Protein AF-A0A929F8U0-F1 (afdb_monomer_lite)

Structure (mmCIF, N/CA/C/O backbone):
data_AF-A0A929F8U0-F1
#
_entry.id   AF-A0A929F8U0-F1
#
loop_
_atom_site.group_PDB
_atom_site.id
_atom_site.type_symbol
_atom_site.label_atom_id
_atom_site.label_alt_id
_atom_site.label_comp_id
_atom_site.label_asym_id
_atom_site.label_entity_id
_atom_site.label_seq_id
_atom_site.pdbx_PDB_ins_code
_atom_site.Cartn_x
_atom_site.Cartn_y
_atom_site.Cartn_z
_atom_site.occupancy
_atom_site.B_iso_or_equiv
_atom_site.auth_seq_id
_atom_site.auth_comp_id
_atom_site.auth_asym_id
_atom_site.auth_atom_id
_atom_site.pdbx_PDB_model_num
ATOM 1 N N . MET A 1 1 ? 1.590 11.648 -5.388 1.00 62.03 1 MET A N 1
ATOM 2 C CA . MET A 1 1 ? 0.189 11.588 -5.877 1.00 62.03 1 MET A CA 1
ATOM 3 C C . MET A 1 1 ? -0.260 10.125 -5.863 1.00 62.03 1 MET A C 1
ATOM 5 O O . MET A 1 1 ? 0.073 9.395 -6.784 1.00 62.03 1 MET A O 1
ATOM 9 N N . HIS A 1 2 ? -0.928 9.664 -4.799 1.00 80.62 2 HIS A N 1
ATOM 10 C CA . HIS A 1 2 ? -1.254 8.234 -4.595 1.00 80.62 2 HIS A CA 1
ATOM 11 C C . HIS A 1 2 ? -2.750 7.966 -4.348 1.00 80.62 2 HIS A C 1
ATOM 13 O O . HIS A 1 2 ? -3.191 6.823 -4.285 1.00 80.62 2 HIS A O 1
ATOM 19 N N . THR A 1 3 ? -3.547 9.028 -4.246 1.00 69.00 3 THR A N 1
ATOM 20 C CA . THR A 1 3 ? -4.923 9.022 -3.733 1.00 69.00 3 THR A CA 1
ATOM 21 C C . THR A 1 3 ? -5.922 8.251 -4.597 1.00 69.00 3 THR A C 1
ATOM 23 O O . THR A 1 3 ? -6.995 7.887 -4.130 1.00 69.00 3 THR A O 1
ATOM 26 N N . PHE A 1 4 ? -5.598 8.011 -5.866 1.00 78.19 4 PHE A N 1
ATOM 27 C CA . PHE A 1 4 ? -6.539 7.429 -6.821 1.00 78.19 4 PHE A CA 1
ATOM 28 C C . PHE A 1 4 ? -6.452 5.903 -6.910 1.00 78.19 4 PHE A C 1
ATOM 30 O O . PHE A 1 4 ? -7.454 5.264 -7.218 1.00 78.19 4 PHE A O 1
ATOM 37 N N . PHE A 1 5 ? -5.307 5.312 -6.567 1.00 85.50 5 PHE A N 1
ATOM 38 C CA . PHE A 1 5 ? -5.024 3.897 -6.820 1.00 85.50 5 PHE A CA 1
ATOM 39 C C . PHE A 1 5 ? -4.433 3.147 -5.621 1.00 85.50 5 PHE A C 1
ATOM 41 O O . PHE A 1 5 ? -4.093 1.976 -5.751 1.00 85.50 5 PHE A O 1
ATOM 48 N N . LEU A 1 6 ? -4.310 3.784 -4.455 1.00 88.44 6 LEU A N 1
ATOM 49 C CA . LEU A 1 6 ? -4.025 3.100 -3.193 1.00 88.44 6 LEU A CA 1
ATOM 50 C C . LEU A 1 6 ? -5.274 3.115 -2.309 1.00 88.44 6 LEU A C 1
ATOM 52 O O . LEU A 1 6 ? -5.896 4.166 -2.145 1.00 88.44 6 LEU A O 1
ATOM 56 N N . ALA A 1 7 ? -5.620 1.968 -1.723 1.00 86.94 7 ALA A N 1
ATOM 57 C CA . ALA A 1 7 ? -6.501 1.934 -0.559 1.00 86.94 7 ALA A CA 1
ATOM 58 C C . ALA A 1 7 ? -5.809 2.593 0.647 1.00 86.94 7 ALA A C 1
ATOM 60 O O . ALA A 1 7 ? -4.576 2.567 0.742 1.00 86.94 7 ALA A O 1
ATOM 61 N N . CYS A 1 8 ? -6.581 3.167 1.572 1.00 82.94 8 CYS A N 1
ATOM 62 C CA . CYS A 1 8 ? -6.047 3.834 2.767 1.00 82.94 8 CYS A CA 1
ATOM 63 C C . CYS A 1 8 ? -5.134 2.891 3.569 1.00 82.94 8 CYS A C 1
ATOM 65 O O . CYS A 1 8 ? -4.041 3.252 4.006 1.00 82.94 8 CYS A O 1
ATOM 67 N N . GLU A 1 9 ? -5.553 1.639 3.674 1.00 87.00 9 GLU A N 1
ATOM 68 C CA . GLU A 1 9 ? -4.896 0.543 4.365 1.00 87.00 9 GLU A CA 1
ATOM 69 C C . GLU A 1 9 ? -3.527 0.223 3.772 1.00 87.00 9 GLU A C 1
ATOM 71 O O . GLU A 1 9 ? -2.636 -0.198 4.503 1.00 87.00 9 GLU A O 1
ATOM 76 N N . THR A 1 10 ? -3.305 0.482 2.480 1.00 88.75 10 THR A N 1
ATOM 77 C CA . THR A 1 10 ? -1.990 0.266 1.861 1.00 88.75 10 THR A CA 1
ATOM 78 C C . THR A 1 10 ? -0.916 1.128 2.513 1.00 88.75 10 THR A C 1
ATOM 80 O O . THR A 1 10 ? 0.195 0.656 2.724 1.00 88.75 10 THR A O 1
ATOM 83 N N . CYS A 1 11 ? -1.236 2.375 2.864 1.00 86.25 11 CYS A N 1
ATOM 84 C CA . CYS A 1 11 ? -0.278 3.271 3.508 1.00 86.25 11 CYS A CA 1
ATOM 85 C C . CYS A 1 11 ? -0.324 3.184 5.034 1.00 86.25 11 CYS A C 1
ATOM 87 O O . CYS A 1 11 ? 0.665 3.514 5.680 1.00 86.25 11 CYS A O 1
ATOM 89 N N . HIS A 1 12 ? -1.457 2.798 5.619 1.00 85.44 12 HIS A N 1
ATOM 90 C CA . HIS A 1 12 ? -1.657 2.887 7.064 1.00 85.44 12 HIS A CA 1
ATOM 91 C C . HIS A 1 12 ? -1.578 1.544 7.801 1.00 85.44 12 HIS A C 1
ATOM 93 O O . HIS A 1 12 ? -1.328 1.538 9.004 1.00 85.44 12 HIS A O 1
ATOM 99 N N . ILE A 1 13 ? -1.716 0.395 7.136 1.00 85.75 13 ILE A N 1
ATOM 100 C CA . ILE A 1 13 ? -1.347 -0.887 7.748 1.00 85.75 13 ILE A CA 1
ATOM 101 C C . ILE A 1 13 ? 0.173 -0.990 7.710 1.00 85.75 13 ILE A C 1
ATOM 103 O O . ILE A 1 13 ? 0.777 -0.818 6.659 1.00 85.75 13 ILE A O 1
ATOM 107 N N . ARG A 1 14 ? 0.795 -1.271 8.857 1.00 84.19 14 ARG A N 1
ATOM 108 C CA . ARG A 1 14 ? 2.231 -1.554 8.964 1.00 84.19 14 ARG A CA 1
ATOM 109 C C . ARG A 1 14 ? 2.414 -3.036 9.272 1.00 84.19 14 ARG A C 1
ATOM 111 O O . ARG A 1 14 ? 1.853 -3.523 10.252 1.00 84.19 14 ARG A O 1
ATOM 118 N N . LYS A 1 15 ? 3.207 -3.730 8.451 1.00 82.25 15 LYS A N 1
ATOM 119 C CA . LYS A 1 15 ? 3.572 -5.140 8.659 1.00 82.25 15 LYS A CA 1
ATOM 120 C C . LYS A 1 15 ? 4.247 -5.308 10.016 1.00 82.25 15 LYS A C 1
ATOM 122 O O . LYS A 1 15 ? 5.294 -4.704 10.253 1.00 82.25 15 LYS A O 1
ATOM 127 N N . LYS A 1 16 ? 3.663 -6.118 10.898 1.00 79.56 16 LYS A N 1
ATOM 128 C CA . LYS A 1 16 ? 4.345 -6.545 12.125 1.00 79.56 16 LYS A CA 1
ATOM 129 C C . LYS A 1 16 ? 5.299 -7.694 11.805 1.00 79.56 16 LYS A C 1
ATOM 131 O O . LYS A 1 16 ? 5.141 -8.395 10.807 1.00 79.56 16 LYS A O 1
ATOM 136 N N . GLU A 1 17 ? 6.306 -7.884 12.650 1.00 73.62 17 GLU A N 1
ATOM 137 C CA . GLU A 1 17 ? 7.252 -8.988 12.494 1.00 73.62 17 GLU A CA 1
ATOM 138 C C . GLU A 1 17 ? 6.509 -10.337 12.510 1.00 73.62 17 GLU A C 1
ATOM 140 O O . GLU A 1 17 ? 5.715 -10.604 13.412 1.00 73.62 17 GLU A O 1
ATOM 145 N N . GLY A 1 18 ? 6.737 -11.161 11.482 1.00 74.50 18 GLY A N 1
ATOM 146 C CA . GLY A 1 18 ? 6.064 -12.451 11.304 1.00 74.50 18 GLY A CA 1
ATOM 147 C C . GLY A 1 18 ? 4.708 -12.403 10.585 1.00 74.50 18 GLY A C 1
ATOM 148 O O . GLY A 1 18 ? 4.100 -13.456 10.410 1.00 74.50 18 GLY A O 1
ATOM 149 N N . GLU A 1 19 ? 4.227 -11.234 10.149 1.00 80.31 19 GLU A N 1
ATOM 150 C CA . GLU A 1 19 ? 3.021 -11.142 9.317 1.00 80.31 19 GLU A CA 1
ATOM 151 C C . GLU A 1 19 ? 3.340 -11.259 7.824 1.00 80.31 19 GLU A C 1
ATOM 153 O O . GLU A 1 19 ? 4.135 -10.487 7.286 1.00 80.31 19 GLU A O 1
ATOM 158 N N . ASP A 1 20 ? 2.641 -12.164 7.137 1.00 84.12 20 ASP A N 1
ATOM 159 C CA . ASP A 1 20 ? 2.697 -12.275 5.680 1.00 84.12 20 ASP A CA 1
ATOM 160 C C . ASP A 1 20 ? 1.586 -11.433 5.039 1.00 84.12 20 ASP A C 1
ATOM 162 O O . ASP A 1 20 ? 0.477 -11.899 4.777 1.00 84.12 20 ASP A O 1
ATOM 166 N N . ILE A 1 21 ? 1.853 -10.131 4.888 1.00 89.31 21 ILE A N 1
ATOM 167 C CA . ILE A 1 21 ? 0.976 -9.218 4.144 1.00 89.31 21 ILE A CA 1
ATOM 168 C C . ILE A 1 21 ? 1.579 -8.982 2.765 1.00 89.31 21 ILE A C 1
ATOM 170 O O . ILE A 1 21 ? 2.697 -8.462 2.629 1.00 89.31 21 ILE A O 1
ATOM 174 N N . THR A 1 22 ? 0.788 -9.273 1.740 1.00 91.44 22 THR A N 1
ATOM 175 C CA . THR A 1 22 ? 1.109 -8.954 0.349 1.00 91.44 22 THR A CA 1
ATOM 176 C C . THR A 1 22 ? 0.134 -7.918 -0.202 1.00 91.44 22 THR A C 1
ATOM 178 O O . THR A 1 22 ? -0.805 -7.507 0.474 1.00 91.44 22 THR A O 1
ATOM 181 N N . PHE A 1 23 ? 0.388 -7.435 -1.417 1.00 92.44 23 PHE A N 1
ATOM 182 C CA . PHE A 1 23 ? -0.429 -6.406 -2.058 1.00 92.44 23 PHE A CA 1
ATOM 183 C C . PHE A 1 23 ? -0.916 -6.895 -3.407 1.00 92.44 23 PHE A C 1
ATOM 185 O O . PHE A 1 23 ? -0.150 -7.489 -4.173 1.00 92.44 23 PHE A O 1
ATOM 192 N N . LYS A 1 24 ? -2.189 -6.634 -3.697 1.00 93.19 24 LYS A N 1
ATOM 193 C CA . LYS A 1 24 ? -2.830 -6.996 -4.960 1.00 93.19 24 LYS A CA 1
ATOM 194 C C . LYS A 1 24 ? -3.678 -5.844 -5.469 1.00 93.19 24 LYS A C 1
ATOM 196 O O . LYS A 1 24 ? -4.105 -4.986 -4.701 1.00 93.19 24 LYS A O 1
ATOM 201 N N . TRP A 1 25 ? -3.899 -5.842 -6.775 1.00 92.81 25 TRP A N 1
ATOM 202 C CA . TRP A 1 25 ? -4.818 -4.922 -7.418 1.00 92.81 25 TRP A CA 1
ATOM 203 C C . TRP A 1 25 ? -6.232 -5.479 -7.398 1.00 92.81 25 TRP A C 1
ATOM 205 O O . TRP A 1 25 ? -6.430 -6.644 -7.741 1.00 92.81 25 TRP A O 1
ATOM 215 N N . PHE A 1 26 ? -7.193 -4.628 -7.064 1.00 91.44 26 PHE A N 1
ATOM 216 C CA . PHE A 1 26 ? -8.617 -4.929 -7.101 1.00 91.44 26 PHE A CA 1
ATOM 217 C C . PHE A 1 26 ? -9.345 -3.888 -7.939 1.00 91.44 26 PHE A C 1
ATOM 219 O O . PHE A 1 26 ? -9.076 -2.697 -7.804 1.00 91.44 26 PHE A O 1
ATOM 226 N N . ASP A 1 27 ? -10.242 -4.334 -8.812 1.00 90.12 27 ASP A N 1
ATOM 227 C CA . ASP A 1 27 ? -11.077 -3.453 -9.628 1.00 90.12 27 ASP A CA 1
ATOM 228 C C . ASP A 1 27 ? -12.097 -2.718 -8.744 1.00 90.12 27 ASP A C 1
ATOM 230 O O . ASP A 1 27 ? -12.774 -3.326 -7.913 1.00 90.12 27 ASP A O 1
ATOM 234 N N . ASP A 1 28 ? -12.221 -1.404 -8.935 1.00 84.31 28 ASP A N 1
ATOM 235 C CA . ASP A 1 28 ? -13.030 -0.537 -8.068 1.00 84.31 28 ASP A CA 1
ATOM 236 C C . ASP A 1 28 ? -14.538 -0.830 -8.149 1.00 84.31 28 ASP A C 1
ATOM 238 O O . ASP A 1 28 ? -15.293 -0.437 -7.260 1.00 84.31 28 ASP A O 1
ATOM 242 N N . LYS A 1 29 ? -15.008 -1.471 -9.228 1.00 84.44 29 LYS A N 1
ATOM 243 C CA . LYS A 1 29 ? -16.438 -1.717 -9.468 1.00 84.44 29 LYS A CA 1
ATOM 244 C C . LYS A 1 29 ? -16.861 -3.116 -9.060 1.00 84.44 29 LYS A C 1
ATOM 246 O O . LYS A 1 29 ? -17.965 -3.296 -8.556 1.00 84.44 29 LYS A O 1
ATOM 251 N N . THR A 1 30 ? -16.021 -4.094 -9.363 1.00 86.00 30 THR A N 1
ATOM 252 C CA . THR A 1 30 ? -16.323 -5.519 -9.194 1.00 86.00 30 THR A CA 1
ATOM 253 C C . THR A 1 30 ? -15.747 -6.075 -7.902 1.00 86.00 30 THR A C 1
ATOM 255 O O . THR A 1 30 ? -16.323 -6.997 -7.338 1.00 86.00 30 THR A O 1
ATOM 258 N N . GLY A 1 31 ? -14.649 -5.498 -7.403 1.00 84.31 31 GLY A N 1
ATOM 259 C CA . GLY A 1 31 ? -13.906 -6.053 -6.278 1.00 84.31 31 GLY A CA 1
ATOM 260 C C . GLY A 1 31 ? -13.099 -7.301 -6.641 1.00 84.31 31 GLY A C 1
ATOM 261 O O . GLY A 1 31 ? -12.613 -7.970 -5.734 1.00 84.31 31 GLY A O 1
ATOM 262 N N . ASP A 1 32 ? -12.937 -7.603 -7.932 1.00 88.38 32 ASP A N 1
ATOM 263 C CA . ASP A 1 32 ? -12.161 -8.744 -8.415 1.00 88.38 32 ASP A CA 1
ATOM 264 C C . ASP A 1 32 ? -10.665 -8.416 -8.502 1.00 88.38 32 ASP A C 1
ATOM 266 O O . ASP A 1 32 ? -10.268 -7.276 -8.763 1.00 88.38 32 ASP A O 1
ATOM 270 N N . ILE A 1 33 ? -9.815 -9.437 -8.340 1.00 89.56 33 ILE A N 1
ATOM 271 C CA . ILE A 1 33 ? -8.361 -9.293 -8.488 1.00 89.56 33 ILE A CA 1
ATOM 272 C C . ILE A 1 33 ? -8.002 -9.019 -9.949 1.00 89.56 33 ILE A C 1
ATOM 274 O O . ILE A 1 33 ? -8.306 -9.802 -10.853 1.00 89.56 33 ILE A O 1
ATOM 278 N N . VAL A 1 34 ? -7.234 -7.956 -10.165 1.00 87.94 34 VAL A N 1
ATOM 279 C CA . VAL A 1 34 ? -6.734 -7.560 -11.480 1.00 87.94 34 VAL A CA 1
ATOM 280 C C . VAL A 1 34 ? -5.289 -8.028 -11.647 1.00 87.94 34 VAL A C 1
ATOM 282 O O . VAL A 1 34 ? -4.418 -7.725 -10.835 1.00 87.94 34 VAL A O 1
ATOM 285 N N . LYS A 1 35 ? -5.018 -8.775 -12.724 1.00 76.19 35 LYS A N 1
ATOM 286 C CA . LYS A 1 35 ? -3.662 -9.259 -13.056 1.00 76.19 35 LYS A CA 1
ATOM 287 C C . LYS A 1 35 ? -2.880 -8.304 -13.956 1.00 76.19 35 LYS A C 1
ATOM 289 O O . LYS A 1 35 ? -1.656 -8.328 -13.945 1.00 76.19 35 LYS A O 1
ATOM 294 N N . GLU A 1 36 ? -3.585 -7.480 -14.726 1.00 76.81 36 GLU A N 1
ATOM 295 C CA . GLU A 1 36 ? -3.002 -6.507 -15.647 1.00 76.81 36 GLU A CA 1
ATOM 296 C C . GLU A 1 36 ? -3.670 -5.152 -15.458 1.00 76.81 36 GLU A C 1
ATOM 298 O O . GLU A 1 36 ? -4.879 -5.010 -15.651 1.00 76.81 36 GLU A O 1
ATOM 303 N N . ILE A 1 37 ? -2.873 -4.147 -15.115 1.00 74.06 37 ILE A N 1
ATOM 304 C CA . ILE A 1 37 ? -3.359 -2.786 -14.928 1.00 74.06 37 ILE A CA 1
ATOM 305 C C . ILE A 1 37 ? -3.476 -2.088 -16.277 1.00 74.06 37 ILE A C 1
ATOM 307 O O . ILE A 1 37 ? -2.512 -2.002 -17.037 1.00 74.06 37 ILE A O 1
ATOM 311 N N . LYS A 1 38 ? -4.668 -1.563 -16.561 1.00 70.12 38 LYS A N 1
ATOM 312 C CA . LYS A 1 38 ? -4.965 -0.771 -17.757 1.00 70.12 38 LYS A CA 1
ATOM 313 C C . LYS A 1 38 ? -5.381 0.627 -17.310 1.00 70.12 38 LYS A C 1
ATOM 315 O O . LYS A 1 38 ? -6.284 0.761 -16.495 1.00 70.12 38 LYS A O 1
ATOM 320 N N . GLY A 1 39 ? -4.729 1.664 -17.827 1.00 68.06 39 GLY A N 1
ATOM 321 C CA . GLY A 1 39 ? -5.053 3.053 -17.497 1.00 68.06 39 GLY A CA 1
ATOM 322 C C . GLY A 1 39 ? -3.876 4.000 -17.707 1.00 68.06 39 GLY A C 1
ATOM 323 O O . GLY A 1 39 ? -2.754 3.565 -17.960 1.00 68.06 39 GLY A O 1
ATOM 324 N N . GLU A 1 40 ? -4.142 5.299 -17.591 1.00 62.69 40 GLU A N 1
ATOM 325 C CA . GLU A 1 40 ? -3.148 6.363 -17.745 1.00 62.69 40 GLU A CA 1
ATOM 326 C C . GLU A 1 40 ? -3.016 7.167 -16.446 1.00 62.69 40 GLU A C 1
ATOM 328 O O . GLU A 1 40 ? -4.003 7.457 -15.769 1.00 62.69 40 GLU A O 1
ATOM 333 N N . ASN A 1 41 ? -1.779 7.555 -16.118 1.00 57.28 41 ASN A N 1
ATOM 334 C CA . ASN A 1 41 ? -1.451 8.626 -15.169 1.00 57.28 41 ASN A CA 1
ATOM 335 C C . ASN A 1 41 ? -2.234 8.615 -13.842 1.00 57.28 41 ASN A C 1
ATOM 337 O O . ASN A 1 41 ? -2.794 9.626 -13.423 1.00 57.28 41 ASN A O 1
ATOM 341 N N . GLY A 1 42 ? -2.233 7.476 -13.146 1.00 64.06 42 GLY A N 1
ATOM 342 C CA . GLY A 1 42 ? -2.749 7.386 -11.780 1.00 64.06 42 GLY A CA 1
ATOM 343 C C . GLY A 1 42 ? -4.251 7.134 -11.670 1.00 64.06 42 GLY A C 1
ATOM 344 O O . GLY A 1 42 ? -4.743 7.053 -10.552 1.00 64.06 42 GLY A O 1
ATOM 345 N N . ASN A 1 43 ? -4.980 6.951 -12.773 1.00 73.50 43 ASN A N 1
ATOM 346 C CA . ASN A 1 43 ? -6.344 6.428 -12.734 1.00 73.50 43 ASN A CA 1
ATOM 347 C C . ASN A 1 43 ? -6.417 5.093 -13.482 1.00 73.50 43 ASN A C 1
ATOM 349 O O . ASN A 1 43 ? -6.399 5.047 -14.712 1.00 73.50 43 ASN A O 1
ATOM 353 N N . PHE A 1 44 ? -6.482 4.009 -12.714 1.00 80.81 44 PHE A N 1
ATOM 354 C CA . PHE A 1 44 ? -6.439 2.640 -13.228 1.00 80.81 44 PHE A CA 1
ATOM 355 C C . PHE A 1 44 ? -7.787 1.917 -13.137 1.00 80.81 44 PHE A C 1
ATOM 357 O O . PHE A 1 44 ? -7.874 0.752 -13.508 1.00 80.81 44 PHE A O 1
ATOM 364 N N . GLY A 1 45 ? -8.828 2.578 -12.607 1.00 84.56 45 GLY A N 1
ATOM 365 C CA . GLY A 1 45 ? -10.095 1.920 -12.255 1.00 84.56 45 GLY A CA 1
ATOM 366 C C . GLY A 1 45 ? -9.933 0.769 -11.252 1.00 84.56 45 GLY A C 1
ATOM 367 O O . GLY A 1 45 ? -10.813 -0.080 -11.147 1.00 84.56 45 GLY A O 1
ATOM 368 N N . ALA A 1 46 ? -8.793 0.721 -10.566 1.00 89.25 46 ALA A N 1
ATOM 369 C CA . ALA A 1 46 ? -8.395 -0.320 -9.642 1.00 89.25 46 ALA A CA 1
ATOM 370 C C . ALA A 1 46 ? -7.509 0.280 -8.547 1.00 89.25 46 ALA A C 1
ATOM 372 O O . ALA 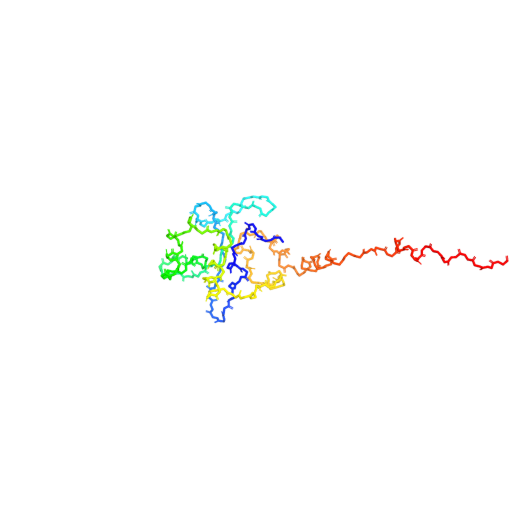A 1 46 ? -6.825 1.291 -8.764 1.00 89.25 46 ALA A O 1
ATOM 373 N N . LYS A 1 47 ? -7.478 -0.380 -7.389 1.00 91.25 47 LYS A N 1
ATOM 374 C CA . LYS A 1 47 ? -6.680 0.015 -6.227 1.00 91.25 47 LYS A CA 1
ATOM 375 C C . LYS A 1 47 ? -5.772 -1.107 -5.758 1.00 91.25 47 LYS A C 1
ATOM 377 O O . LYS A 1 47 ? -6.130 -2.280 -5.805 1.00 91.25 47 LYS A O 1
ATOM 382 N N . ILE A 1 48 ? -4.597 -0.726 -5.273 1.00 91.75 48 ILE A N 1
ATOM 383 C CA . ILE A 1 48 ? -3.717 -1.597 -4.504 1.00 91.75 48 ILE A CA 1
ATOM 384 C C . ILE A 1 48 ? -4.310 -1.728 -3.104 1.00 91.75 48 ILE A C 1
ATOM 386 O O . ILE A 1 48 ? -4.596 -0.720 -2.450 1.00 91.75 48 ILE A O 1
ATOM 390 N N . VAL A 1 49 ? -4.470 -2.974 -2.670 1.00 91.81 49 VAL A N 1
ATOM 391 C CA . VAL A 1 49 ? -5.053 -3.358 -1.386 1.00 91.81 49 VAL A CA 1
ATOM 392 C C . VAL A 1 49 ? -4.119 -4.354 -0.685 1.00 91.81 49 VAL A C 1
ATOM 394 O O . VAL A 1 49 ? -3.614 -5.276 -1.342 1.00 91.81 49 VAL A O 1
ATOM 397 N N . PRO A 1 50 ? -3.875 -4.199 0.629 1.00 91.19 50 PRO A N 1
ATOM 398 C CA . PRO A 1 50 ? -3.179 -5.201 1.426 1.00 91.19 50 PRO A CA 1
ATOM 399 C C . PRO A 1 50 ? -4.044 -6.447 1.645 1.00 91.19 50 PRO A C 1
ATOM 401 O O . PRO A 1 50 ? -5.219 -6.351 2.002 1.00 91.19 50 PRO A O 1
ATOM 404 N N . VAL A 1 51 ? -3.442 -7.624 1.486 1.00 91.00 51 VAL A N 1
ATOM 405 C CA . VAL A 1 51 ? -4.093 -8.927 1.664 1.00 91.00 51 VAL A CA 1
ATOM 406 C C . VAL A 1 51 ? -3.255 -9.854 2.546 1.00 91.00 51 VAL A C 1
ATOM 408 O O . VAL A 1 51 ? -2.028 -9.735 2.593 1.00 91.00 51 VAL A O 1
ATOM 411 N N . LYS A 1 52 ? -3.922 -10.790 3.224 1.00 89.44 52 LYS A N 1
ATOM 412 C CA . LYS A 1 52 ? -3.319 -11.928 3.937 1.00 89.44 52 LYS A CA 1
ATOM 413 C C . LYS A 1 52 ? -3.885 -13.236 3.393 1.00 89.44 52 LYS A C 1
ATOM 415 O O . LYS A 1 52 ? -4.990 -13.249 2.850 1.00 89.44 52 LYS A O 1
ATOM 420 N N . ASP A 1 53 ? -3.161 -14.329 3.596 1.00 83.50 53 ASP A N 1
ATOM 421 C CA . ASP A 1 53 ? -3.706 -15.663 3.357 1.00 83.50 53 ASP A CA 1
ATOM 422 C C . ASP A 1 53 ? -4.904 -15.905 4.289 1.00 83.50 53 ASP A C 1
ATOM 424 O O . ASP A 1 53 ? -4.818 -15.715 5.507 1.00 83.50 53 ASP A O 1
ATOM 428 N N . GLY A 1 54 ? -6.044 -16.259 3.701 1.00 71.81 54 GLY A N 1
ATOM 429 C CA . GLY A 1 54 ? -7.252 -16.683 4.398 1.00 71.81 54 GLY A CA 1
ATOM 430 C C . GLY A 1 54 ? -7.353 -18.205 4.490 1.00 71.81 54 GLY A C 1
ATOM 431 O O . GLY A 1 54 ? -6.424 -18.949 4.166 1.00 71.81 54 GLY A O 1
ATOM 432 N N . GLU A 1 55 ? -8.497 -18.692 4.964 1.00 63.41 55 GLU A N 1
ATOM 433 C CA . GLU A 1 55 ? -8.761 -20.128 5.025 1.00 63.41 55 GLU A CA 1
ATOM 434 C C . GLU A 1 55 ? -9.023 -20.680 3.613 1.00 63.41 55 GLU A C 1
ATOM 436 O O . GLU A 1 55 ? -9.848 -20.155 2.876 1.00 63.41 55 GLU A O 1
ATOM 441 N N . GLY A 1 56 ? -8.335 -21.762 3.230 1.00 57.34 56 GLY A N 1
ATOM 442 C CA . GLY A 1 56 ? -8.656 -22.510 2.007 1.00 57.34 56 GLY A CA 1
ATOM 443 C C . GLY A 1 56 ? -8.297 -21.823 0.683 1.00 57.34 56 GLY A C 1
ATOM 444 O O . GLY A 1 56 ? -9.109 -21.838 -0.233 1.00 57.34 56 GLY A O 1
ATOM 445 N N . GLU A 1 57 ? -7.085 -21.266 0.567 1.00 61.31 57 GLU A N 1
ATOM 446 C CA . GLU A 1 57 ? -6.555 -20.574 -0.634 1.00 61.31 57 GLU A CA 1
ATOM 447 C C . GLU A 1 57 ? -7.228 -19.228 -0.973 1.00 61.31 57 GLU A C 1
ATOM 449 O O . GLU A 1 57 ? -6.818 -18.553 -1.920 1.00 61.31 57 GLU A O 1
ATOM 454 N N . GLU A 1 58 ? -8.219 -18.794 -0.192 1.00 77.12 58 GLU A N 1
ATOM 455 C CA . GLU A 1 58 ? -8.876 -17.502 -0.372 1.00 77.12 58 GLU A CA 1
ATOM 456 C C . GLU A 1 58 ? -8.031 -16.369 0.231 1.00 77.12 58 GLU A C 1
ATOM 458 O O . GLU A 1 58 ? -7.539 -16.469 1.353 1.00 77.12 58 GLU A O 1
ATOM 463 N N . LEU A 1 59 ? -7.831 -15.277 -0.514 1.00 83.88 59 LEU A N 1
ATOM 464 C CA . LEU A 1 59 ? -7.106 -14.106 -0.014 1.00 83.88 59 LEU A CA 1
ATOM 465 C C . LEU A 1 59 ? -8.052 -13.227 0.799 1.00 83.88 59 LEU A C 1
ATOM 467 O O . LEU A 1 59 ? -9.049 -12.735 0.275 1.00 83.88 59 LEU A O 1
ATOM 471 N N . LYS A 1 60 ? -7.696 -12.954 2.055 1.00 87.38 60 LYS A N 1
ATOM 472 C CA . LYS A 1 60 ? -8.431 -12.014 2.896 1.00 87.38 60 LYS A CA 1
ATOM 473 C C . LYS A 1 60 ? -7.944 -10.592 2.646 1.00 87.38 60 LYS A C 1
ATOM 475 O O . LYS A 1 60 ? -6.783 -10.269 2.916 1.00 87.38 60 LYS A O 1
ATOM 480 N N . ARG A 1 61 ? -8.844 -9.731 2.177 1.00 87.56 61 ARG A N 1
ATOM 481 C CA . ARG A 1 61 ? -8.609 -8.290 2.053 1.00 87.56 61 ARG A CA 1
ATOM 482 C C . ARG A 1 61 ? -8.575 -7.630 3.428 1.00 87.56 61 ARG A C 1
ATOM 484 O O . ARG A 1 61 ? -9.364 -7.966 4.306 1.00 87.56 61 ARG A O 1
ATOM 491 N N . LEU A 1 62 ? -7.641 -6.702 3.630 1.00 84.44 62 LEU A N 1
ATOM 492 C CA . LEU A 1 62 ? -7.528 -5.966 4.895 1.00 84.44 62 LEU A CA 1
ATOM 493 C C . LEU A 1 62 ? -8.176 -4.575 4.856 1.00 84.44 62 LEU A C 1
ATOM 495 O O . LEU A 1 62 ? -8.171 -3.902 5.879 1.00 84.44 62 LEU A O 1
ATOM 499 N N . ASP A 1 63 ? -8.716 -4.156 3.707 1.00 80.81 63 ASP A N 1
ATOM 500 C CA . ASP A 1 63 ? -9.556 -2.956 3.558 1.00 80.81 63 ASP A CA 1
ATOM 501 C C . ASP A 1 63 ? -11.053 -3.242 3.757 1.00 80.81 63 ASP A C 1
ATOM 503 O O . ASP A 1 63 ? -11.896 -2.351 3.654 1.00 80.81 63 ASP A O 1
ATOM 507 N N . GLU A 1 64 ? -11.398 -4.495 4.048 1.00 77.00 64 GLU A N 1
ATOM 508 C CA . GLU A 1 64 ? -12.745 -4.858 4.455 1.00 77.00 64 GLU A CA 1
ATOM 509 C C . GLU A 1 64 ? -12.996 -4.374 5.880 1.00 77.00 64 GLU A C 1
ATOM 511 O O . GLU A 1 64 ? -12.228 -4.649 6.808 1.00 77.00 64 GLU A O 1
ATOM 516 N N . PHE A 1 65 ? -14.092 -3.635 6.049 1.00 63.62 65 PHE A N 1
ATOM 517 C CA . PHE A 1 65 ? -14.480 -3.137 7.356 1.00 63.62 65 PHE A CA 1
ATOM 518 C C . PHE A 1 65 ? -14.715 -4.309 8.316 1.00 63.62 65 PHE A C 1
ATOM 520 O O . PHE A 1 65 ? -15.373 -5.284 7.944 1.00 63.62 65 PHE A O 1
ATOM 527 N N . PRO A 1 66 ? -14.234 -4.208 9.564 1.00 62.25 66 PRO A N 1
ATOM 528 C CA . PRO A 1 66 ? -14.531 -5.201 10.583 1.00 62.25 66 PRO A CA 1
ATOM 529 C C . PRO A 1 66 ? -16.045 -5.345 10.752 1.00 62.25 66 PRO A C 1
ATOM 531 O O . PRO A 1 66 ? -16.766 -4.345 10.758 1.00 62.25 66 PRO A O 1
ATOM 534 N N . GLU A 1 67 ? -16.520 -6.570 10.978 1.00 59.41 67 GLU A N 1
ATOM 535 C CA . GLU A 1 67 ? -17.905 -6.876 11.371 1.00 59.41 67 GLU A CA 1
ATOM 536 C C . GLU A 1 67 ? -18.199 -6.436 12.823 1.00 59.41 67 GLU A C 1
ATOM 538 O O . GLU A 1 67 ? -18.787 -7.166 13.618 1.00 59.41 67 GLU A O 1
ATOM 543 N N . ASP A 1 68 ? -17.755 -5.240 13.207 1.00 67.06 68 ASP A N 1
ATOM 544 C CA . ASP A 1 68 ? -18.081 -4.631 14.490 1.00 67.06 68 ASP A CA 1
ATOM 545 C C . ASP A 1 68 ? -19.535 -4.132 14.452 1.00 67.06 68 ASP A C 1
ATOM 547 O O . ASP A 1 68 ? -19.987 -3.557 13.456 1.00 67.06 68 ASP A O 1
ATOM 551 N N . GLU A 1 69 ? -20.286 -4.322 15.540 1.00 67.69 69 GLU A N 1
ATOM 552 C CA . GLU A 1 69 ? -21.673 -3.850 15.650 1.00 67.69 69 GLU A CA 1
ATOM 553 C C . GLU A 1 69 ? -21.811 -2.359 15.303 1.00 67.69 69 GLU A C 1
ATOM 555 O O . GLU A 1 69 ? -22.791 -1.964 14.668 1.00 67.69 69 GLU A O 1
ATOM 560 N N . ARG A 1 70 ? -20.806 -1.537 15.638 1.00 66.69 70 ARG A N 1
ATOM 561 C CA . ARG A 1 70 ? -20.743 -0.111 15.294 1.00 66.69 70 ARG A CA 1
ATOM 562 C C . ARG A 1 70 ? -20.666 0.086 13.782 1.00 66.69 70 ARG A C 1
ATOM 564 O O . ARG A 1 70 ? -21.371 0.943 13.250 1.00 66.69 70 ARG A O 1
ATOM 571 N N . ALA A 1 71 ? -19.842 -0.699 13.087 1.00 66.12 71 ALA A N 1
ATOM 572 C CA . ALA A 1 71 ? -19.679 -0.626 11.634 1.00 66.12 71 ALA A CA 1
ATOM 573 C C . ALA A 1 71 ? -20.963 -1.046 10.905 1.00 66.12 71 ALA A C 1
ATOM 575 O O . ALA A 1 71 ? -21.397 -0.374 9.967 1.00 66.12 71 ALA A O 1
ATOM 576 N N . LEU A 1 72 ? -21.636 -2.094 11.391 1.00 71.06 72 LEU A N 1
ATOM 577 C CA . LEU A 1 72 ? -22.938 -2.518 10.871 1.00 71.06 72 LEU A CA 1
ATOM 578 C C . LEU A 1 72 ? -24.011 -1.439 11.063 1.00 71.06 72 LEU A C 1
ATOM 580 O O . LEU A 1 72 ? -24.819 -1.195 10.163 1.00 71.06 72 LEU A O 1
ATOM 584 N N . ASP A 1 73 ? -24.024 -0.775 12.218 1.00 73.38 73 ASP A N 1
ATOM 585 C CA . ASP A 1 73 ? -24.967 0.308 12.497 1.00 73.38 73 ASP A CA 1
ATOM 586 C C . ASP A 1 73 ? -24.710 1.543 11.629 1.00 73.38 73 ASP A C 1
ATOM 588 O O . ASP A 1 73 ? -25.658 2.173 11.147 1.00 73.38 73 ASP A O 1
ATOM 592 N N . PHE A 1 74 ? -23.442 1.846 11.356 1.00 69.12 74 PHE A N 1
ATOM 593 C CA . PHE A 1 74 ? -23.070 2.890 10.414 1.00 69.12 74 PHE A CA 1
ATOM 594 C C . PHE A 1 74 ? -23.514 2.570 8.994 1.00 69.12 74 PHE A C 1
ATOM 596 O O . PHE A 1 74 ? -24.137 3.418 8.368 1.00 69.12 74 PHE A O 1
ATOM 603 N N . ILE A 1 75 ? -23.284 1.352 8.495 1.00 69.38 75 ILE A N 1
ATOM 604 C CA . ILE A 1 75 ? -23.727 0.947 7.152 1.00 69.38 75 ILE A CA 1
ATOM 605 C C . ILE A 1 75 ? -25.247 1.109 7.010 1.00 69.38 75 ILE A C 1
ATOM 607 O O . ILE A 1 75 ? -25.715 1.640 6.002 1.00 69.38 75 ILE A O 1
ATOM 611 N N . LYS A 1 76 ? -26.024 0.732 8.035 1.00 77.38 76 LYS A N 1
ATOM 612 C CA . LYS A 1 76 ? -27.493 0.886 8.044 1.00 77.38 76 LYS A CA 1
ATOM 613 C C . LYS A 1 76 ? -27.949 2.344 8.013 1.00 77.38 76 LYS A C 1
ATOM 615 O O . LYS A 1 76 ? -29.015 2.638 7.480 1.00 77.38 76 LYS A O 1
ATOM 620 N N . LYS A 1 77 ? -27.171 3.246 8.608 1.00 75.31 77 LYS A N 1
ATOM 621 C CA . LYS A 1 77 ? -27.498 4.672 8.748 1.00 75.31 77 LYS A CA 1
ATOM 622 C C . LYS A 1 77 ? -26.680 5.560 7.807 1.00 75.31 77 LYS A C 1
ATOM 624 O O . LYS A 1 77 ? -26.839 6.777 7.845 1.00 75.31 77 LYS A O 1
ATOM 629 N N . LYS A 1 78 ? -25.852 4.983 6.927 1.00 66.19 78 LYS A N 1
ATOM 630 C CA . LYS A 1 78 ? -24.873 5.708 6.099 1.00 66.19 78 LYS A CA 1
ATOM 631 C C . LYS A 1 78 ? -25.507 6.828 5.279 1.00 66.19 78 LYS A C 1
ATOM 633 O O . LYS A 1 78 ? -24.912 7.884 5.132 1.00 66.19 78 LYS A O 1
ATOM 638 N N . ASP A 1 79 ? -26.731 6.626 4.795 1.00 75.38 79 ASP A N 1
ATOM 639 C CA . ASP A 1 79 ? -27.435 7.597 3.949 1.00 75.38 79 ASP A CA 1
ATOM 640 C C . ASP A 1 79 ? -28.055 8.757 4.750 1.00 75.38 79 ASP A C 1
ATOM 642 O O . ASP A 1 79 ? -28.523 9.731 4.168 1.00 75.38 79 ASP A O 1
ATOM 646 N N . THR A 1 80 ? -28.040 8.669 6.084 1.00 79.06 80 THR A N 1
ATOM 647 C CA . THR A 1 80 ? -28.529 9.713 7.000 1.00 79.06 80 THR A CA 1
ATOM 648 C C . THR A 1 80 ? -27.418 10.600 7.557 1.00 79.06 80 THR A C 1
ATOM 650 O O . THR A 1 80 ? -27.712 11.671 8.080 1.00 79.06 80 THR A O 1
ATOM 653 N N . TYR A 1 81 ? -26.157 10.181 7.423 1.00 70.69 81 TYR A N 1
ATOM 654 C CA . TYR A 1 81 ? -25.000 10.941 7.886 1.00 70.69 81 TYR A CA 1
ATOM 655 C C . TYR A 1 81 ? -24.547 11.974 6.856 1.00 70.69 81 TYR A C 1
ATOM 657 O O . TYR A 1 81 ? -24.563 11.737 5.644 1.00 70.69 81 TYR A O 1
ATOM 665 N N . THR A 1 82 ? -24.070 13.107 7.360 1.00 79.25 82 THR A N 1
ATOM 666 C CA . THR A 1 82 ? -23.316 14.086 6.576 1.00 79.25 82 THR A CA 1
ATOM 667 C C . THR A 1 82 ? -21.971 13.504 6.128 1.00 79.25 82 THR A C 1
ATOM 669 O O . THR A 1 82 ? -21.451 12.557 6.719 1.00 79.25 82 THR A O 1
ATOM 672 N N . GLU A 1 83 ? -21.373 14.072 5.079 1.00 72.00 83 GLU A N 1
ATOM 673 C CA . GLU A 1 83 ? -20.061 13.627 4.580 1.00 72.00 83 GLU A CA 1
ATOM 674 C C . GLU A 1 83 ? -18.960 13.715 5.652 1.00 72.00 83 GLU A C 1
ATOM 676 O O . GLU A 1 83 ? -18.060 12.877 5.700 1.00 72.00 83 GLU A O 1
ATOM 681 N N . GLU A 1 84 ? -19.064 14.686 6.559 1.00 72.06 84 GLU A N 1
ATOM 682 C CA . GLU A 1 84 ? -18.143 14.850 7.685 1.00 72.06 84 GLU A CA 1
ATOM 683 C C . GLU A 1 84 ? -18.311 13.740 8.735 1.00 72.06 84 GLU A C 1
ATOM 685 O O . GLU A 1 84 ? -17.329 13.155 9.188 1.00 72.06 84 GLU A O 1
ATOM 690 N N . GLU A 1 85 ? -19.549 13.375 9.072 1.00 70.31 85 GLU A N 1
ATOM 691 C CA . GLU A 1 85 ? -19.837 12.268 9.993 1.00 70.31 85 GLU A CA 1
ATOM 692 C C . GLU A 1 85 ? -19.424 10.915 9.411 1.00 70.31 85 GLU A C 1
ATOM 694 O O . GLU A 1 85 ? -18.873 10.082 10.131 1.00 70.31 85 GLU A O 1
ATOM 699 N N . LYS A 1 86 ? -19.616 10.713 8.100 1.00 67.00 86 LYS A N 1
ATOM 700 C CA . LYS A 1 86 ? -19.108 9.527 7.400 1.00 67.00 86 LYS A CA 1
ATOM 701 C C . LYS A 1 86 ? -17.598 9.424 7.519 1.00 67.00 86 LYS A C 1
ATOM 703 O O . LYS A 1 86 ? -17.087 8.366 7.873 1.00 67.00 86 LYS A O 1
ATOM 708 N N . LYS A 1 87 ? -16.892 10.525 7.261 1.00 65.94 87 LYS A N 1
ATOM 709 C CA . LYS A 1 87 ? -15.434 10.573 7.356 1.00 65.94 87 LYS A CA 1
ATOM 710 C C . LYS A 1 87 ? -14.951 10.288 8.779 1.00 65.94 87 LYS A C 1
ATOM 712 O O . LYS A 1 87 ? -14.074 9.450 8.953 1.00 65.94 87 LYS A O 1
ATOM 717 N N . ASN A 1 88 ? -15.555 10.921 9.784 1.00 66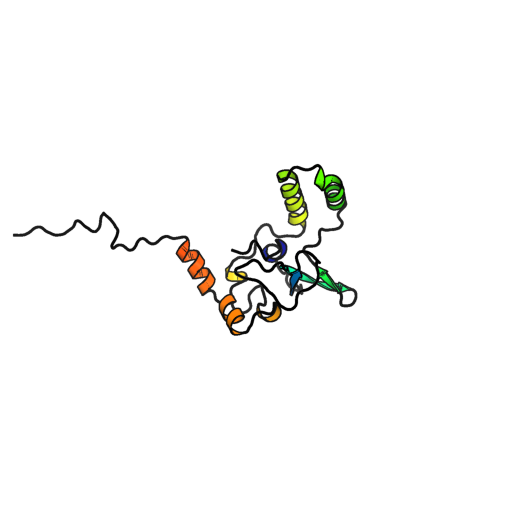.62 88 ASN A N 1
ATOM 718 C CA . ASN A 1 88 ? -15.197 10.719 11.189 1.00 66.62 88 ASN A CA 1
ATOM 719 C C . ASN A 1 88 ? -15.448 9.279 11.651 1.00 66.62 88 ASN A C 1
ATOM 721 O O . ASN A 1 88 ? -14.644 8.720 12.393 1.00 66.62 88 ASN A O 1
ATOM 725 N N . PHE A 1 89 ? -16.547 8.665 11.208 1.00 66.06 89 PHE A N 1
ATOM 726 C CA . PHE A 1 89 ? -16.852 7.280 11.541 1.00 66.06 89 PHE A CA 1
ATOM 727 C C . PHE A 1 89 ? -15.876 6.304 10.875 1.00 66.06 89 PHE A C 1
ATOM 729 O O . PHE A 1 89 ? -15.340 5.421 11.542 1.00 66.06 89 PHE A O 1
ATOM 736 N N . ILE A 1 90 ? -15.604 6.500 9.580 1.00 63.03 90 ILE A N 1
ATOM 737 C CA . ILE A 1 90 ? -14.605 5.723 8.842 1.00 63.03 90 ILE A CA 1
ATOM 738 C C . ILE A 1 90 ? -13.242 5.852 9.529 1.00 63.03 90 ILE A C 1
ATOM 740 O O . ILE A 1 90 ? -12.635 4.832 9.824 1.00 63.03 90 ILE A O 1
ATOM 744 N N . GLU A 1 91 ? -12.804 7.066 9.887 1.00 64.19 91 GLU A N 1
ATOM 745 C CA . GLU A 1 91 ? -11.566 7.289 10.650 1.00 64.19 91 GLU A CA 1
ATOM 746 C C . GLU A 1 91 ? -11.560 6.558 12.000 1.00 64.19 91 GLU A C 1
ATOM 748 O O . GLU A 1 91 ? -10.525 6.036 12.408 1.00 64.19 91 GLU A O 1
ATOM 753 N N . LEU A 1 92 ? -12.689 6.514 12.711 1.00 65.56 92 LEU A N 1
ATOM 754 C CA . LEU A 1 92 ? -12.784 5.883 14.027 1.00 65.56 92 LEU A CA 1
ATOM 755 C C . LEU A 1 92 ? -12.703 4.354 13.942 1.00 65.56 92 LEU A C 1
ATOM 757 O O . LEU A 1 92 ? -11.940 3.752 14.692 1.00 65.56 92 LEU A O 1
ATOM 761 N N . CYS A 1 93 ? -13.422 3.738 13.001 1.00 60.28 93 CYS A N 1
ATOM 762 C CA . CYS A 1 93 ? -13.306 2.304 12.723 1.00 60.28 93 CYS A CA 1
ATOM 763 C C . CYS A 1 93 ? -11.922 1.939 12.183 1.00 60.28 93 CYS A C 1
ATOM 765 O O . CYS A 1 93 ? -11.353 0.917 12.555 1.00 60.28 93 CYS A O 1
ATOM 767 N N . MET A 1 94 ? -11.356 2.796 11.339 1.00 62.16 94 MET A N 1
ATOM 768 C CA . MET A 1 94 ? -10.028 2.597 10.786 1.00 62.16 94 MET A CA 1
ATOM 769 C C . MET A 1 94 ? -8.941 2.671 11.861 1.00 62.16 94 MET A C 1
ATOM 771 O O . MET A 1 94 ? -8.067 1.816 11.859 1.00 62.16 94 MET A O 1
ATOM 775 N N . LYS A 1 95 ? -8.988 3.614 12.816 1.00 62.38 95 LYS A N 1
ATOM 776 C CA . LYS A 1 95 ? -7.975 3.760 13.890 1.00 62.38 95 LYS A CA 1
ATOM 777 C C . LYS A 1 95 ? -7.738 2.494 14.720 1.00 62.38 95 LYS A C 1
ATOM 779 O O . LYS A 1 95 ? -6.652 2.337 15.270 1.00 62.38 95 LYS A O 1
ATOM 784 N N . GLU A 1 96 ? -8.719 1.598 14.823 1.00 63.03 96 GLU A N 1
ATOM 785 C CA . GLU A 1 96 ? -8.549 0.312 15.517 1.00 63.03 96 GLU A CA 1
ATOM 786 C C . GLU A 1 96 ? -7.680 -0.680 14.708 1.00 63.03 96 GLU A C 1
ATOM 788 O O . GLU A 1 96 ? -7.036 -1.555 15.289 1.00 63.03 96 GLU A O 1
ATOM 793 N N . HIS A 1 97 ? -7.590 -0.509 13.383 1.00 62.59 97 HIS A N 1
ATOM 794 C CA . HIS A 1 97 ? -6.944 -1.440 12.446 1.00 62.59 97 HIS A CA 1
ATOM 795 C C . HIS A 1 97 ? -5.810 -0.837 11.604 1.00 62.59 97 HIS A C 1
ATOM 797 O O . HIS A 1 97 ? -5.027 -1.582 11.010 1.00 62.59 97 HIS A O 1
ATOM 803 N N . ILE A 1 98 ? -5.679 0.489 11.571 1.00 73.12 98 ILE A N 1
ATOM 804 C CA . ILE A 1 98 ? -4.690 1.217 10.778 1.00 73.12 98 ILE A CA 1
ATOM 805 C C . ILE A 1 98 ? -3.859 2.143 11.673 1.00 73.12 98 ILE A C 1
ATOM 807 O O . ILE A 1 98 ? -4.338 2.697 12.661 1.00 73.12 98 ILE A O 1
ATOM 811 N N . SER A 1 99 ? -2.587 2.319 11.333 1.00 76.75 99 SER A N 1
ATOM 812 C CA . SER A 1 99 ? -1.676 3.214 12.041 1.00 76.75 99 SER A CA 1
ATOM 813 C C . SER A 1 99 ? -2.027 4.680 11.795 1.00 76.75 99 SER A C 1
ATOM 815 O O . SER A 1 99 ? -2.290 5.087 10.663 1.00 76.75 99 SER A O 1
ATOM 817 N N . GLU A 1 100 ? -1.923 5.502 12.841 1.00 73.06 100 GLU A N 1
ATOM 818 C CA . GLU A 1 100 ? -1.996 6.965 12.730 1.00 73.06 100 GLU A CA 1
ATOM 819 C C . GLU A 1 100 ? -0.906 7.515 11.797 1.00 73.06 100 GLU A C 1
ATOM 821 O O . GLU A 1 100 ? -1.132 8.468 11.054 1.00 73.06 100 GLU A O 1
ATOM 826 N N . LYS A 1 101 ? 0.271 6.875 11.788 1.00 80.00 101 LYS A N 1
ATOM 827 C CA . LYS A 1 101 ? 1.381 7.249 10.915 1.00 80.00 101 LYS A CA 1
ATOM 828 C C . LYS A 1 101 ? 1.412 6.357 9.684 1.00 80.00 101 LYS A C 1
ATOM 830 O O . LYS A 1 101 ? 1.783 5.181 9.769 1.00 80.00 101 LYS A O 1
ATOM 835 N N . ALA A 1 102 ? 1.087 6.961 8.544 1.00 84.81 102 ALA A N 1
ATOM 836 C CA . ALA A 1 102 ? 1.303 6.356 7.241 1.00 84.81 102 ALA A CA 1
ATOM 837 C C . ALA A 1 102 ? 2.772 5.949 7.050 1.00 84.81 102 ALA A C 1
ATOM 839 O O . ALA A 1 102 ? 3.683 6.446 7.720 1.00 84.81 102 ALA A O 1
ATOM 840 N N . ILE A 1 103 ? 2.980 5.021 6.132 1.00 88.31 103 ILE A N 1
ATOM 841 C CA . ILE A 1 103 ? 4.287 4.630 5.624 1.00 88.31 103 ILE A CA 1
ATOM 842 C C . ILE A 1 103 ? 4.878 5.784 4.810 1.00 88.31 103 ILE A C 1
ATOM 844 O O . ILE A 1 103 ? 4.180 6.435 4.030 1.00 88.31 103 ILE A O 1
ATOM 848 N N . GLU A 1 104 ? 6.159 6.056 5.031 1.00 89.00 104 GLU A N 1
ATOM 849 C CA . GLU A 1 104 ? 6.888 7.148 4.393 1.00 89.00 104 GLU A CA 1
ATOM 850 C C . GLU A 1 104 ? 7.254 6.810 2.939 1.00 89.00 104 GLU A C 1
ATOM 852 O O . GLU A 1 104 ? 7.270 5.649 2.515 1.00 89.00 104 GLU A O 1
ATOM 857 N N . CYS A 1 105 ? 7.563 7.837 2.144 1.00 88.25 105 CYS A N 1
ATOM 858 C CA . CYS A 1 105 ? 7.895 7.674 0.729 1.00 88.25 105 CYS A CA 1
ATOM 859 C C . CYS A 1 105 ? 9.073 6.709 0.535 1.00 88.25 105 CYS A C 1
ATOM 861 O O . CYS A 1 105 ? 9.021 5.845 -0.334 1.00 88.25 105 CYS A O 1
ATOM 863 N N . GLU A 1 106 ? 10.107 6.831 1.364 1.00 89.00 106 GLU A N 1
ATOM 864 C CA . GLU A 1 106 ? 11.324 6.021 1.361 1.00 89.00 106 GLU A CA 1
ATOM 865 C C . GLU A 1 106 ? 11.054 4.567 1.733 1.00 89.00 106 GLU A C 1
ATOM 867 O O . GLU A 1 106 ? 11.709 3.665 1.216 1.00 89.00 106 GLU A O 1
ATOM 872 N N . GLU A 1 107 ? 10.069 4.327 2.599 1.00 90.38 107 GLU A N 1
ATOM 873 C CA . GLU A 1 107 ? 9.703 2.978 3.011 1.00 90.38 107 GLU A CA 1
ATOM 874 C C . GLU A 1 107 ? 9.147 2.180 1.815 1.00 90.38 107 GLU A C 1
ATOM 876 O O . GLU A 1 107 ? 9.463 0.996 1.671 1.00 90.38 107 GLU A O 1
ATOM 881 N N . CYS A 1 108 ? 8.406 2.832 0.908 1.00 90.44 108 CYS A N 1
ATOM 882 C CA . CYS A 1 108 ? 7.886 2.246 -0.335 1.00 90.44 108 CYS A CA 1
ATOM 883 C C . CYS A 1 108 ? 8.863 2.334 -1.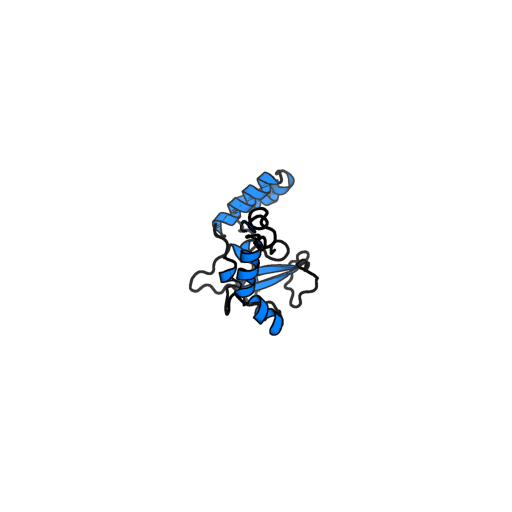524 1.00 90.44 108 CYS A C 1
ATOM 885 O O . CYS A 1 108 ? 8.988 1.380 -2.297 1.00 90.44 108 CYS A O 1
ATOM 887 N N . HIS A 1 109 ? 9.541 3.467 -1.708 1.00 90.94 109 HIS A N 1
ATOM 888 C CA . HIS A 1 109 ? 10.396 3.775 -2.863 1.00 90.94 109 HIS A CA 1
ATOM 889 C C . HIS A 1 109 ? 11.870 3.493 -2.576 1.00 90.94 109 HIS A C 1
ATOM 891 O O . HIS A 1 109 ? 12.747 4.346 -2.703 1.00 90.94 109 HIS A O 1
ATOM 897 N N . GLN A 1 110 ? 12.140 2.249 -2.203 1.00 89.69 110 GLN A N 1
ATOM 898 C CA . GLN A 1 110 ? 13.488 1.744 -2.000 1.00 89.69 110 GLN A CA 1
ATOM 899 C C . GLN A 1 110 ? 13.620 0.330 -2.554 1.00 89.69 110 GLN A C 1
ATOM 901 O O . GLN A 1 110 ? 12.637 -0.362 -2.850 1.00 89.69 110 GLN A O 1
ATOM 906 N N . LYS A 1 111 ? 14.865 -0.124 -2.678 1.00 86.50 111 LYS A N 1
ATOM 907 C CA . LYS A 1 111 ? 15.152 -1.510 -3.032 1.00 86.50 111 LYS A CA 1
ATOM 908 C C . LYS A 1 111 ? 14.603 -2.426 -1.936 1.00 86.50 111 LYS A C 1
ATOM 910 O O . LYS A 1 111 ? 14.981 -2.276 -0.782 1.00 86.50 111 LYS A O 1
ATOM 915 N N . ASN A 1 112 ? 13.767 -3.392 -2.319 1.00 85.62 112 ASN A N 1
ATOM 916 C CA . ASN A 1 112 ? 13.044 -4.269 -1.388 1.00 85.62 112 ASN A CA 1
ATOM 917 C C . ASN A 1 112 ? 12.182 -3.483 -0.378 1.00 85.62 112 ASN A C 1
ATOM 919 O O . ASN A 1 112 ? 12.135 -3.832 0.799 1.00 85.62 112 ASN A O 1
ATOM 923 N N . GLY A 1 113 ? 11.552 -2.397 -0.836 1.00 88.62 113 GLY A N 1
ATOM 924 C CA . GLY A 1 113 ? 10.648 -1.589 -0.024 1.00 88.62 113 GLY A CA 1
ATOM 925 C C . GLY A 1 113 ? 9.347 -2.303 0.340 1.00 88.62 113 GLY A C 1
ATOM 926 O O . GLY A 1 113 ? 9.133 -3.479 0.051 1.00 88.62 113 GLY A O 1
ATOM 927 N N . TYR A 1 114 ? 8.456 -1.551 0.975 1.00 91.75 114 TYR A N 1
ATOM 928 C CA . TYR A 1 114 ? 7.189 -2.040 1.506 1.00 91.75 114 TYR A CA 1
ATOM 929 C C . TYR A 1 114 ? 6.293 -2.724 0.457 1.00 91.75 114 TYR A C 1
ATOM 931 O O . TYR A 1 114 ? 5.632 -3.729 0.751 1.00 91.75 114 TYR A O 1
ATOM 939 N N . LEU A 1 115 ? 6.313 -2.189 -0.770 1.00 91.50 115 LEU A N 1
ATOM 940 C CA . LEU A 1 115 ? 5.613 -2.720 -1.933 1.00 91.50 115 LEU A CA 1
ATOM 941 C C . LEU A 1 115 ? 6.572 -3.500 -2.837 1.00 91.50 115 LEU A C 1
ATOM 943 O O . LEU A 1 115 ? 7.607 -2.987 -3.265 1.00 91.50 115 LEU A O 1
ATOM 947 N N . ASP A 1 116 ? 6.176 -4.717 -3.206 1.00 91.81 116 ASP A N 1
ATOM 948 C CA . ASP A 1 116 ? 6.833 -5.470 -4.272 1.00 91.81 116 ASP A CA 1
ATOM 949 C C . ASP A 1 116 ? 6.204 -5.101 -5.623 1.00 91.81 116 ASP A C 1
ATOM 951 O O . ASP A 1 116 ? 5.175 -5.645 -6.033 1.00 91.81 116 ASP A O 1
ATOM 955 N N . TYR A 1 117 ? 6.830 -4.157 -6.32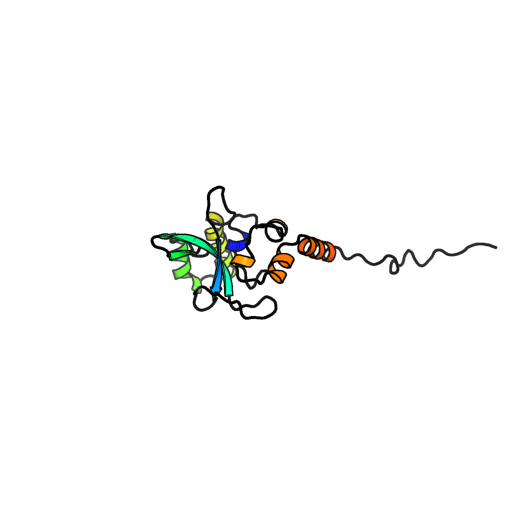8 1.00 90.81 117 TYR A N 1
ATOM 956 C CA . TYR A 1 117 ? 6.342 -3.688 -7.627 1.00 90.81 117 TYR A CA 1
ATOM 957 C C . TYR A 1 117 ? 6.306 -4.796 -8.691 1.00 90.81 117 TYR A C 1
ATOM 959 O O . TYR A 1 117 ? 5.410 -4.804 -9.534 1.00 90.81 117 TYR A O 1
ATOM 967 N N . LYS A 1 118 ? 7.202 -5.788 -8.632 1.00 90.06 118 LYS A N 1
ATOM 968 C CA . LYS A 1 118 ? 7.157 -6.904 -9.588 1.00 90.06 118 LYS A CA 1
ATOM 969 C C . LYS A 1 118 ? 5.954 -7.797 -9.315 1.00 90.06 118 LYS A C 1
ATOM 971 O O . LYS A 1 118 ? 5.255 -8.180 -10.250 1.00 90.06 118 LYS A O 1
ATOM 976 N N . ALA A 1 119 ? 5.678 -8.093 -8.045 1.00 90.25 119 ALA A N 1
ATOM 977 C CA . ALA A 1 119 ? 4.497 -8.862 -7.650 1.00 90.25 119 ALA A CA 1
ATOM 978 C C . ALA A 1 119 ? 3.176 -8.130 -7.955 1.00 90.25 119 ALA A C 1
ATOM 980 O O . ALA A 1 119 ? 2.148 -8.779 -8.154 1.00 90.25 119 ALA A O 1
ATOM 981 N N . LEU A 1 120 ? 3.216 -6.795 -8.027 1.00 89.75 120 LEU A N 1
ATOM 982 C CA . LEU A 1 120 ? 2.114 -5.932 -8.463 1.00 89.75 120 LEU A CA 1
ATOM 983 C C . LEU A 1 120 ? 1.946 -5.859 -9.993 1.00 89.75 120 LEU A C 1
ATOM 985 O O . LEU A 1 120 ? 1.051 -5.160 -10.465 1.00 89.75 120 LEU A O 1
ATOM 989 N N . GLY A 1 121 ? 2.775 -6.568 -10.763 1.00 88.44 121 GLY A N 1
ATOM 990 C CA . GLY A 1 121 ? 2.652 -6.670 -12.219 1.00 88.44 121 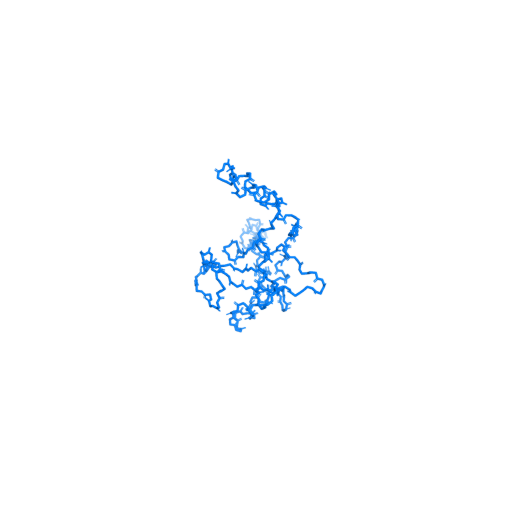GLY A CA 1
ATOM 991 C C . GLY A 1 121 ? 3.370 -5.573 -13.007 1.00 88.44 121 GLY A C 1
ATOM 992 O O . GLY A 1 121 ? 3.193 -5.497 -14.221 1.00 88.44 121 GLY A O 1
ATOM 993 N N . TYR A 1 122 ? 4.191 -4.737 -12.363 1.00 87.69 122 TYR A N 1
ATOM 994 C CA . TYR A 1 122 ? 5.043 -3.793 -13.087 1.00 87.69 122 TYR A CA 1
ATOM 995 C C . TYR A 1 122 ? 6.185 -4.531 -13.795 1.00 87.69 122 TYR A C 1
ATOM 997 O O . TYR A 1 122 ? 6.767 -5.480 -13.260 1.00 87.69 122 TYR A O 1
ATOM 1005 N N . ASP A 1 123 ? 6.558 -4.065 -14.988 1.00 89.19 123 ASP A N 1
ATOM 1006 C CA . ASP A 1 123 ? 7.706 -4.618 -15.701 1.00 89.19 123 ASP A CA 1
ATOM 1007 C C . ASP A 1 123 ? 9.024 -4.361 -14.945 1.00 89.19 123 ASP A C 1
ATOM 1009 O O . ASP A 1 123 ? 9.093 -3.611 -13.965 1.00 89.19 123 ASP A O 1
ATOM 1013 N N . THR A 1 124 ? 10.099 -5.019 -15.375 1.00 89.75 124 THR A N 1
ATOM 1014 C CA . THR A 1 124 ? 11.391 -4.969 -14.680 1.00 89.75 124 THR A CA 1
ATOM 1015 C C . THR A 1 124 ? 12.023 -3.583 -14.672 1.00 89.75 124 THR A C 1
ATOM 1017 O O . THR A 1 124 ? 12.654 -3.228 -13.674 1.00 89.75 124 THR A O 1
ATOM 1020 N N . VAL A 1 125 ? 11.860 -2.808 -15.746 1.00 89.94 125 VAL A N 1
ATOM 1021 C CA . VAL A 1 125 ? 12.402 -1.451 -15.859 1.00 89.94 125 VAL A CA 1
ATOM 1022 C C . VAL A 1 125 ? 11.614 -0.537 -14.935 1.00 89.94 125 VAL A C 1
ATOM 1024 O O . VAL A 1 125 ? 12.201 0.096 -14.057 1.00 89.94 125 VAL A O 1
ATOM 1027 N N . ARG A 1 126 ? 10.283 -0.559 -15.041 1.00 87.94 126 ARG A N 1
ATOM 1028 C CA . ARG A 1 126 ? 9.407 0.285 -14.231 1.00 87.94 126 ARG A CA 1
ATOM 1029 C C . ARG A 1 126 ? 9.509 -0.029 -12.743 1.00 87.94 126 ARG A C 1
ATOM 1031 O O . ARG A 1 126 ? 9.571 0.884 -11.925 1.00 87.94 126 ARG A O 1
ATOM 1038 N N . SER A 1 127 ? 9.595 -1.306 -12.381 1.00 89.88 127 SER A N 1
ATOM 1039 C CA . SER A 1 127 ? 9.811 -1.728 -10.992 1.00 89.88 127 SER A CA 1
ATOM 1040 C C . SER A 1 127 ? 11.127 -1.183 -10.435 1.00 89.88 127 SER A C 1
ATOM 1042 O O . SER A 1 127 ? 11.178 -0.712 -9.303 1.00 89.88 127 SER A O 1
ATOM 1044 N N . ALA A 1 128 ? 12.202 -1.227 -11.229 1.00 89.38 128 ALA A N 1
ATOM 1045 C CA . ALA A 1 128 ? 13.507 -0.725 -10.815 1.00 89.38 128 ALA A CA 1
ATOM 1046 C C . ALA A 1 128 ? 13.552 0.804 -10.705 1.00 89.38 128 ALA A C 1
ATOM 1048 O O . ALA A 1 128 ? 14.349 1.314 -9.924 1.00 89.38 128 ALA A O 1
ATOM 1049 N N . GLU A 1 129 ? 12.746 1.531 -11.478 1.00 88.94 129 GLU A N 1
ATOM 1050 C CA . GLU A 1 129 ? 12.544 2.971 -11.300 1.00 88.94 129 GLU A CA 1
ATOM 1051 C C . GLU A 1 129 ? 11.770 3.265 -10.017 1.00 88.94 129 GLU A C 1
ATOM 1053 O O . GLU A 1 129 ? 12.220 4.066 -9.210 1.00 88.94 129 GLU A O 1
ATOM 1058 N N . LEU A 1 130 ? 10.639 2.593 -9.787 1.00 88.69 130 LEU A N 1
ATOM 1059 C CA . LEU A 1 130 ? 9.795 2.824 -8.611 1.00 88.69 130 LEU A CA 1
ATOM 1060 C C . LEU A 1 130 ? 10.500 2.486 -7.288 1.00 88.69 130 LEU A C 1
ATOM 1062 O O . LEU A 1 130 ? 10.194 3.094 -6.268 1.00 88.69 130 LEU A O 1
ATOM 1066 N N . SER A 1 131 ? 11.465 1.566 -7.291 1.00 89.44 131 SER A N 1
ATOM 1067 C CA . SER A 1 131 ? 12.288 1.220 -6.121 1.00 89.44 131 SER A CA 1
ATOM 1068 C C . SER A 1 131 ? 13.485 2.155 -5.875 1.00 89.44 131 SER A C 1
ATOM 1070 O O . SER A 1 131 ? 14.366 1.808 -5.086 1.00 89.44 131 SER A O 1
ATOM 1072 N N . ARG A 1 132 ? 13.578 3.300 -6.558 1.00 84.81 132 ARG A N 1
ATOM 1073 C CA . ARG A 1 132 ? 14.685 4.256 -6.403 1.00 84.81 132 ARG A CA 1
ATOM 1074 C C . ARG A 1 132 ? 14.332 5.407 -5.474 1.00 84.81 132 ARG A C 1
ATOM 1076 O O . ARG A 1 132 ? 13.278 6.025 -5.603 1.00 84.81 132 ARG A O 1
ATOM 1083 N N . ILE A 1 133 ? 15.285 5.745 -4.610 1.00 76.00 133 ILE A N 1
ATOM 1084 C CA . ILE A 1 133 ? 15.164 6.845 -3.651 1.00 76.00 133 ILE A CA 1
ATOM 1085 C C . ILE A 1 133 ? 15.211 8.214 -4.343 1.00 76.00 133 ILE A C 1
ATOM 1087 O O . ILE A 1 133 ? 14.704 9.197 -3.816 1.00 76.00 133 ILE A O 1
ATOM 1091 N N . GLU A 1 134 ? 15.771 8.284 -5.551 1.00 78.31 134 GLU A N 1
ATOM 1092 C CA . GLU A 1 134 ? 15.847 9.490 -6.375 1.00 78.31 134 GLU A CA 1
ATOM 1093 C C . GLU A 1 134 ? 14.453 10.048 -6.707 1.00 78.31 134 GLU A C 1
ATOM 1095 O O . GLU A 1 134 ? 14.286 11.259 -6.817 1.00 78.31 134 GLU A O 1
ATOM 1100 N N . ILE A 1 135 ? 13.426 9.189 -6.788 1.00 71.81 135 ILE A N 1
ATOM 1101 C CA . ILE A 1 135 ? 12.024 9.623 -6.912 1.00 71.81 135 ILE A CA 1
ATOM 1102 C C . ILE A 1 135 ? 11.587 10.410 -5.671 1.00 71.81 135 ILE A C 1
ATOM 1104 O O . ILE A 1 135 ? 10.859 11.395 -5.783 1.00 71.81 135 ILE A O 1
ATOM 1108 N N . VAL A 1 136 ? 12.048 9.996 -4.490 1.00 77.38 136 VAL A N 1
ATOM 1109 C CA . VAL A 1 136 ? 11.745 10.675 -3.228 1.00 77.38 136 VAL A CA 1
ATOM 1110 C C . VAL A 1 136 ? 12.485 12.006 -3.139 1.00 77.38 136 VAL A C 1
ATOM 1112 O O . VAL A 1 136 ? 11.875 13.008 -2.777 1.00 77.38 136 VAL A O 1
ATOM 1115 N N . GLN A 1 137 ? 13.767 12.037 -3.517 1.00 69.69 137 GLN A N 1
ATOM 1116 C CA . GLN A 1 137 ? 14.565 13.270 -3.554 1.00 69.69 137 GLN A CA 1
ATOM 1117 C C . GLN A 1 137 ? 13.944 14.300 -4.492 1.00 69.69 137 GLN A C 1
ATOM 1119 O O . GLN A 1 137 ? 13.658 15.411 -4.068 1.00 69.69 137 GLN A O 1
ATOM 1124 N N . MET A 1 138 ? 13.599 13.894 -5.715 1.00 67.38 138 MET A N 1
ATOM 1125 C CA . MET A 1 138 ? 12.966 14.785 -6.684 1.00 67.38 138 MET A CA 1
ATOM 1126 C C . MET A 1 138 ? 11.633 15.355 -6.175 1.00 67.38 138 MET A C 1
ATOM 1128 O O . MET A 1 138 ? 11.300 16.491 -6.489 1.00 67.38 138 MET A O 1
ATOM 1132 N N . SER A 1 139 ? 10.875 14.600 -5.370 1.00 68.88 139 SER A N 1
ATOM 1133 C CA . SER A 1 139 ? 9.660 15.121 -4.731 1.00 68.88 139 SER A CA 1
ATOM 1134 C C . SER A 1 139 ? 9.958 16.149 -3.637 1.00 68.88 139 SER A C 1
ATOM 1136 O O . SER A 1 139 ? 9.209 17.111 -3.524 1.00 68.88 139 SER A O 1
ATOM 1138 N N . LYS A 1 140 ? 11.013 15.956 -2.835 1.00 68.06 140 LYS A N 1
ATOM 1139 C CA . LYS A 1 140 ? 11.406 16.888 -1.762 1.00 68.06 140 LYS A CA 1
ATOM 1140 C C . LYS A 1 140 ? 12.020 18.172 -2.316 1.00 68.06 140 LYS A C 1
ATOM 1142 O O . LYS A 1 140 ? 11.688 19.258 -1.858 1.00 68.06 140 LYS A O 1
ATOM 1147 N N . ASP A 1 141 ? 12.857 18.042 -3.340 1.00 64.50 141 ASP A N 1
ATOM 1148 C CA . ASP A 1 141 ? 13.544 19.164 -3.982 1.00 64.50 141 ASP A CA 1
ATOM 1149 C C . ASP A 1 141 ? 12.568 20.083 -4.739 1.00 64.50 141 ASP A C 1
ATOM 1151 O O . ASP A 1 141 ? 12.870 21.248 -4.965 1.00 64.50 141 ASP A O 1
ATOM 1155 N N . TYR A 1 142 ? 11.388 19.580 -5.127 1.00 58.38 142 TYR A N 1
ATOM 1156 C CA . TYR A 1 142 ? 10.330 20.385 -5.751 1.00 58.38 142 TYR A CA 1
ATOM 1157 C C . TYR A 1 142 ? 9.493 21.198 -4.751 1.00 58.38 142 TYR A C 1
ATOM 1159 O O . TYR A 1 142 ? 8.896 22.196 -5.156 1.00 58.38 142 TYR A O 1
ATOM 1167 N N . ASP A 1 143 ? 9.440 20.799 -3.475 1.00 52.72 143 ASP A N 1
ATOM 1168 C CA . ASP A 1 143 ? 8.761 21.578 -2.428 1.00 52.72 143 ASP A CA 1
ATOM 1169 C C . ASP A 1 143 ? 9.587 22.817 -2.025 1.00 52.72 143 ASP A C 1
ATOM 1171 O O . ASP A 1 143 ? 9.026 23.857 -1.672 1.00 52.72 143 ASP A O 1
ATOM 1175 N N . GLU A 1 144 ? 10.918 22.754 -2.146 1.00 54.50 144 GLU A N 1
ATOM 1176 C CA . GLU A 1 144 ? 11.803 23.916 -2.021 1.00 54.50 144 GLU A CA 1
ATOM 1177 C C . GLU A 1 144 ? 12.035 24.574 -3.390 1.00 54.50 144 GLU A C 1
ATOM 1179 O O . GLU A 1 144 ? 12.894 24.180 -4.175 1.00 54.50 144 GLU A O 1
ATOM 1184 N N . PHE A 1 145 ? 11.284 25.635 -3.695 1.00 55.69 145 PHE A N 1
ATOM 1185 C CA . PHE A 1 145 ? 11.533 26.435 -4.896 1.00 55.69 145 PHE A CA 1
ATOM 1186 C C . PHE A 1 145 ? 12.870 27.188 -4.790 1.00 55.69 145 PHE A C 1
ATOM 1188 O O . PHE A 1 145 ? 12.951 28.278 -4.219 1.00 55.69 145 PHE A O 1
ATOM 1195 N N . TYR A 1 146 ? 13.925 26.634 -5.385 1.00 58.88 146 TYR A N 1
ATOM 1196 C CA . TYR A 1 146 ? 15.191 27.336 -5.574 1.00 58.88 146 TYR A CA 1
ATOM 1197 C C . TYR A 1 146 ? 15.064 28.325 -6.740 1.00 58.88 146 TYR A C 1
ATOM 1199 O O . TYR A 1 146 ? 15.182 27.941 -7.904 1.00 58.88 146 TYR A O 1
ATOM 1207 N N . LEU A 1 147 ? 14.854 29.615 -6.446 1.00 52.22 147 LEU A N 1
ATOM 1208 C CA . LEU A 1 147 ? 15.112 30.680 -7.422 1.00 52.22 147 LEU A CA 1
ATOM 1209 C C . LEU A 1 147 ? 16.602 30.649 -7.774 1.00 52.22 147 LEU A C 1
ATOM 1211 O O . LEU A 1 147 ? 17.428 30.862 -6.882 1.00 52.22 147 LEU A O 1
ATOM 1215 N N . PRO A 1 148 ? 16.982 30.412 -9.045 1.00 61.00 148 PRO A N 1
ATOM 1216 C CA . PRO A 1 148 ? 18.368 30.569 -9.449 1.00 61.00 148 PRO A CA 1
ATOM 1217 C C . PRO A 1 148 ? 18.824 31.983 -9.083 1.00 61.00 148 PRO A C 1
ATOM 1219 O O . PRO A 1 148 ? 18.142 32.955 -9.409 1.00 61.00 148 PRO A O 1
ATOM 1222 N N . THR A 1 149 ? 19.983 32.109 -8.437 1.00 57.97 149 THR A N 1
ATOM 1223 C CA . THR A 1 149 ? 20.539 33.388 -7.950 1.00 57.97 149 THR A CA 1
ATOM 1224 C C . THR A 1 149 ? 20.695 34.456 -9.038 1.00 57.97 149 THR A C 1
ATOM 1226 O O . THR A 1 149 ? 20.787 35.637 -8.724 1.00 57.97 149 THR A O 1
ATOM 1229 N N . MET A 1 150 ? 20.649 34.078 -10.32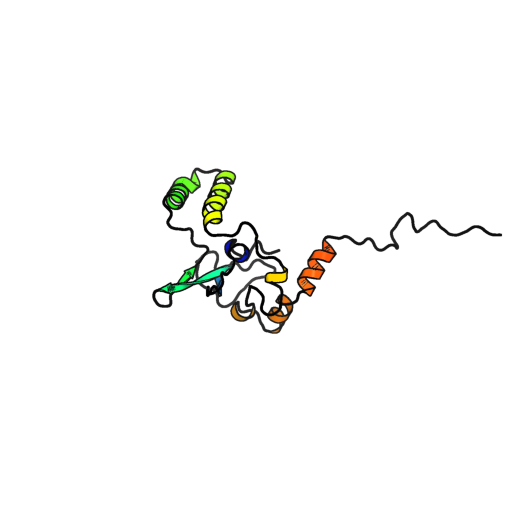2 1.00 58.06 150 MET A N 1
ATOM 1230 C CA . MET A 1 150 ? 20.575 35.011 -11.455 1.00 58.06 150 MET A CA 1
ATOM 1231 C C . MET A 1 150 ? 19.305 35.883 -11.481 1.00 58.06 150 MET A C 1
ATOM 1233 O O . MET A 1 150 ? 19.289 36.886 -12.188 1.00 58.06 150 MET A O 1
ATOM 1237 N N . PHE A 1 151 ? 18.258 35.529 -10.729 1.00 57.22 151 PHE A N 1
ATOM 1238 C CA . PHE A 1 151 ? 17.021 36.307 -10.601 1.00 57.22 151 PHE A CA 1
ATOM 1239 C C . PHE A 1 151 ? 16.865 36.980 -9.231 1.00 57.22 151 PHE A C 1
ATOM 1241 O O . PHE A 1 151 ? 15.792 37.505 -8.938 1.00 57.22 151 PHE A O 1
ATOM 1248 N N . ASP A 1 152 ? 17.904 36.977 -8.390 1.00 59.03 152 ASP A N 1
ATOM 1249 C CA . ASP A 1 152 ? 17.878 37.708 -7.125 1.00 59.03 152 ASP A CA 1
ATOM 1250 C C . ASP A 1 152 ? 18.017 39.221 -7.404 1.00 59.03 152 ASP A C 1
ATOM 1252 O O . ASP A 1 152 ? 19.071 39.670 -7.877 1.00 59.03 152 ASP A O 1
ATOM 1256 N N . PRO A 1 153 ? 16.980 40.038 -7.125 1.00 59.38 153 PRO A N 1
ATOM 1257 C CA . PRO A 1 153 ? 17.011 41.479 -7.374 1.00 59.38 153 PRO A CA 1
ATOM 1258 C C . PRO A 1 153 ? 18.073 42.218 -6.545 1.00 59.38 153 PRO A C 1
ATOM 1260 O O . PRO A 1 153 ? 18.353 43.378 -6.835 1.00 59.38 153 PRO A O 1
ATOM 1263 N N . ASN A 1 154 ? 18.688 41.569 -5.549 1.00 59.69 154 ASN A N 1
ATOM 1264 C CA . ASN A 1 154 ? 19.781 42.137 -4.759 1.00 59.69 154 ASN A CA 1
ATOM 1265 C C . ASN A 1 154 ? 21.180 41.789 -5.294 1.00 59.69 154 ASN A C 1
ATOM 1267 O O . ASN A 1 154 ? 22.164 42.336 -4.800 1.00 59.69 154 ASN A O 1
ATOM 1271 N N . VAL A 1 155 ? 21.297 40.904 -6.292 1.00 56.81 155 VAL A N 1
ATOM 1272 C CA . VAL A 1 155 ? 22.592 40.512 -6.886 1.00 56.81 155 VAL A CA 1
ATOM 1273 C C . VAL A 1 155 ? 22.883 41.308 -8.169 1.00 56.81 155 VAL A C 1
ATOM 1275 O O . VAL A 1 155 ? 24.040 41.492 -8.543 1.00 56.81 155 VAL A O 1
ATOM 1278 N N . VAL A 1 156 ? 21.859 41.890 -8.803 1.00 49.66 156 VAL A N 1
ATOM 1279 C CA . VAL A 1 156 ? 22.002 42.760 -9.985 1.00 49.66 156 VAL A CA 1
ATOM 1280 C C . VAL A 1 156 ? 22.105 44.232 -9.563 1.00 49.66 156 VAL A C 1
ATOM 1282 O O . VAL A 1 156 ? 21.202 45.030 -9.798 1.00 49.66 156 VAL A O 1
ATOM 1285 N N . GLY A 1 157 ? 23.196 44.612 -8.896 1.00 51.62 157 GLY A N 1
ATOM 1286 C CA . GLY A 1 157 ? 23.369 46.007 -8.462 1.00 51.62 157 GLY A CA 1
ATOM 1287 C C . GLY A 1 157 ? 24.745 46.396 -7.933 1.00 51.62 157 GLY A C 1
ATOM 1288 O O . GLY A 1 157 ? 24.840 47.348 -7.163 1.00 51.62 157 GLY A O 1
ATOM 1289 N N . GLY A 1 158 ? 25.802 45.667 -8.299 1.00 49.66 158 GLY A N 1
ATOM 1290 C CA . GLY A 1 158 ? 27.097 45.769 -7.625 1.00 49.66 158 GLY A CA 1
ATOM 1291 C C . GLY A 1 158 ? 28.334 45.931 -8.504 1.00 49.66 158 GLY A C 1
ATOM 1292 O O . GLY A 1 158 ? 29.351 45.375 -8.127 1.00 49.66 158 GLY A O 1
ATOM 1293 N N . GLU A 1 159 ? 28.302 46.673 -9.618 1.00 42.50 159 GLU A N 1
ATOM 1294 C CA . GLU A 1 159 ? 29.520 47.169 -10.299 1.00 42.50 159 GLU A CA 1
ATOM 1295 C C . GLU A 1 159 ? 29.216 48.542 -10.947 1.00 42.50 159 GLU A C 1
ATOM 1297 O O . GLU A 1 159 ? 28.216 48.684 -11.639 1.00 42.50 159 GLU A O 1
ATOM 1302 N N . GLY A 1 160 ? 29.977 49.622 -10.767 1.00 37.59 160 GLY A N 1
ATOM 1303 C CA . GLY A 1 160 ? 31.270 49.760 -10.119 1.00 37.59 160 GLY A CA 1
ATOM 1304 C C . GLY A 1 160 ? 31.585 51.215 -9.753 1.00 37.59 160 GLY A C 1
ATOM 1305 O O . GLY A 1 160 ? 31.005 52.169 -10.276 1.00 37.59 160 GLY A O 1
ATOM 1306 N N . GLY A 1 161 ? 32.525 51.356 -8.822 1.00 38.41 161 GLY A N 1
ATOM 1307 C CA . GLY A 1 161 ? 33.274 52.582 -8.589 1.00 38.41 161 GLY A CA 1
ATOM 1308 C C . GLY A 1 161 ? 34.709 52.422 -9.097 1.00 38.41 161 GLY A C 1
ATOM 1309 O O . GLY A 1 161 ? 35.266 51.328 -9.032 1.00 38.41 161 GLY A O 1
ATOM 1310 N N . GLY A 1 162 ? 35.296 53.535 -9.543 1.00 39.06 162 GLY A N 1
ATOM 1311 C CA . GLY A 1 162 ? 36.699 53.677 -9.959 1.00 39.06 162 GLY A CA 1
ATOM 1312 C C . GLY A 1 162 ? 36.827 53.799 -11.482 1.00 39.06 162 GLY A C 1
ATOM 1313 O O . GLY A 1 162 ? 36.342 52.932 -12.194 1.00 39.06 162 GLY A O 1
ATOM 1314 N N . SER A 1 163 ? 37.421 54.842 -12.065 1.00 38.56 163 SER A N 1
ATOM 1315 C CA . SER A 1 163 ? 38.316 55.899 -11.567 1.00 38.56 163 SER A CA 1
ATOM 1316 C C . SER A 1 163 ? 38.078 57.213 -12.307 1.00 38.56 163 SER A C 1
ATOM 1318 O O . SER A 1 163 ? 37.571 57.160 -13.448 1.00 38.56 163 SER A O 1
#

Secondary structure (DSSP, 8-state):
--TTTB-HHHHH--PPTT--EEEEEEETTT-PEESS---BTTB-SEEEEEEEE-GGGPEEESSSPP--HHHHHHHHHGGGS-HHHHHHHHHHHHHTTS-SSPPPHHHHSSTT-SS-TTTTT--HHHHHHHT-THHHHHHHHHHS----GGG-TTTS-------

Foldseek 3Di:
DAVQAEDPCLFFADDDPPFDKAKFKAQLPPRDTDQDFDDPDNHRSIHIFIWGQDPPRDIHTLSDQDPDPLVVVCVVCVVVDDPVVVVVSCVVSVVVRTHPGTHDQLQFQADVHPHQVVVHVDDPVVSVRSRHCVVVVVVVVVVDDDDDCVPVPVVPPCDDDDD

Sequence (163 aa):
MHTFFLACETCHIRKKEGEDITFKWFDDKTGDIVKEIKGENGNFGAKIVPVKDGEGEELKRLDEFPEDERALDFIKKKDTYTEEEKKNFIELCMKEHISEKAIECEECHQKNGYLDYKALGYDTVRSAELSRIEIVQMSKDYDEFYLPTMFDPNVVGGEGGGS

Radius of gyration: 22.6 Å; chains: 1; bounding box: 67×78×33 Å

pLDDT: mean 75.51, std 13.61, range [37.59, 93.19]